Protein AF-A0A920VTY7-F1 (afdb_monomer_lite)

Foldseek 3Di:
DLVVQLVVLVVVLVVVDPVLCDPVDCSVVSNVVSVVVPVVDDDVVVVVVVVVVVQVVCVVVVHDHDDPPPVVVPPPPD

Secondary structure (DSSP, 8-state):
-HHHHHHHHHHHHHHHGGGGGSTTSTHHHHHHHHHHHHHHSPPHHHHHHHHHHHHHHHHHTTPPPP--S-SGGG----

Sequence (78 aa):
MLKCFHNVIDRAIQAHGAKGLTDDTPLSLMYRHAREARIYDGPDEVHVQSVAKRILRNYENNGAGWDFGERDASLEEK

pLDDT: mean 76.87, std 12.51, range [39.16, 92.31]

Radius of gyration: 20.02 Å; chains: 1; bounding box: 42×47×43 Å

Structure (mmCIF, N/CA/C/O backbone):
data_AF-A0A920VTY7-F1
#
_entry.id   AF-A0A920VTY7-F1
#
loop_
_atom_site.group_PDB
_atom_site.id
_atom_site.type_symbol
_atom_site.label_atom_id
_atom_site.label_alt_id
_atom_site.label_comp_id
_atom_site.label_asym_id
_atom_site.label_entity_id
_atom_site.label_seq_id
_atom_site.pdbx_PDB_ins_code
_atom_site.Cartn_x
_atom_site.Cartn_y
_atom_site.Cartn_z
_atom_site.occupancy
_atom_site.B_iso_or_equiv
_atom_site.auth_seq_id
_atom_site.auth_comp_id
_atom_site.auth_asym_id
_atom_site.auth_atom_id
_atom_site.pdbx_PDB_model_num
ATOM 1 N N . MET A 1 1 ? -7.297 -0.308 3.435 1.00 58.84 1 MET A N 1
ATOM 2 C CA . MET A 1 1 ? -7.700 -0.516 2.014 1.00 58.84 1 MET A CA 1
ATOM 3 C C . MET A 1 1 ? -6.522 -0.309 1.055 1.00 58.84 1 MET A C 1
ATOM 5 O O . MET A 1 1 ? -6.292 -1.145 0.188 1.00 58.84 1 MET A O 1
ATOM 9 N N . LEU A 1 2 ? -5.700 0.722 1.276 1.00 67.75 2 LEU A N 1
ATOM 10 C CA . LEU A 1 2 ? -4.502 1.027 0.477 1.00 67.75 2 LEU A CA 1
ATOM 11 C C . LEU A 1 2 ? -3.378 -0.024 0.515 1.00 67.75 2 LEU A C 1
ATOM 13 O O . LEU A 1 2 ? -2.613 -0.132 -0.442 1.00 67.75 2 LEU A O 1
ATOM 17 N N . LYS A 1 3 ? -3.296 -0.845 1.574 1.00 75.31 3 LYS A N 1
ATOM 18 C CA . LYS A 1 3 ? -2.332 -1.959 1.656 1.00 75.31 3 LYS A CA 1
ATOM 19 C C . LYS A 1 3 ? -2.476 -2.963 0.508 1.00 75.31 3 LYS A C 1
ATOM 21 O O . LYS A 1 3 ? -1.471 -3.407 -0.033 1.00 75.31 3 LYS A O 1
ATOM 26 N N . CYS A 1 4 ? -3.706 -3.292 0.109 1.00 82.62 4 CYS A N 1
ATOM 27 C CA . CYS A 1 4 ? -3.944 -4.231 -0.989 1.00 82.62 4 CYS A CA 1
ATOM 28 C C . CYS A 1 4 ? -3.420 -3.670 -2.319 1.00 82.62 4 CYS A C 1
ATOM 30 O O . CYS A 1 4 ? -2.660 -4.340 -3.012 1.00 82.62 4 CYS A O 1
ATOM 32 N N . PHE A 1 5 ? -3.750 -2.410 -2.619 1.00 82.50 5 PHE A N 1
ATOM 33 C CA . PHE A 1 5 ? -3.321 -1.730 -3.841 1.00 82.50 5 PHE A CA 1
ATOM 34 C C . PHE A 1 5 ? -1.796 -1.712 -3.991 1.00 82.50 5 PHE A C 1
ATOM 36 O O . PHE A 1 5 ? -1.266 -2.105 -5.028 1.00 82.50 5 PHE A O 1
ATOM 43 N N . HIS A 1 6 ? -1.082 -1.341 -2.926 1.00 85.88 6 HIS A N 1
ATOM 44 C CA . HIS A 1 6 ? 0.375 -1.329 -2.947 1.00 85.88 6 HIS A CA 1
ATOM 45 C C . HIS A 1 6 ? 0.974 -2.729 -3.144 1.00 85.88 6 HIS A C 1
ATOM 47 O O . HIS A 1 6 ? 1.869 -2.894 -3.965 1.00 85.88 6 HIS A O 1
ATOM 53 N N . ASN A 1 7 ? 0.445 -3.743 -2.452 1.00 87.94 7 ASN A N 1
ATOM 54 C CA . ASN A 1 7 ? 0.942 -5.118 -2.553 1.00 87.94 7 ASN A CA 1
ATOM 55 C C . ASN A 1 7 ? 0.730 -5.727 -3.948 1.00 87.94 7 ASN A C 1
ATOM 57 O O . ASN A 1 7 ? 1.546 -6.525 -4.404 1.00 87.94 7 ASN A O 1
ATOM 61 N N . VAL A 1 8 ? -0.366 -5.378 -4.627 1.00 90.69 8 VAL A N 1
ATOM 62 C CA . VAL A 1 8 ? -0.622 -5.829 -6.003 1.00 90.69 8 VAL A CA 1
ATOM 63 C C . VAL A 1 8 ? 0.382 -5.202 -6.969 1.00 90.69 8 VAL A C 1
ATOM 65 O O . VAL A 1 8 ? 0.947 -5.914 -7.796 1.00 90.69 8 VAL A O 1
ATOM 68 N N . ILE A 1 9 ? 0.646 -3.898 -6.839 1.00 89.56 9 ILE A N 1
ATOM 69 C CA . ILE A 1 9 ? 1.619 -3.198 -7.690 1.00 89.56 9 ILE A CA 1
ATOM 70 C C . ILE A 1 9 ? 3.034 -3.727 -7.452 1.00 89.56 9 ILE A C 1
ATOM 72 O O . ILE A 1 9 ? 3.754 -3.982 -8.410 1.00 89.56 9 ILE A O 1
ATOM 76 N N . ASP A 1 10 ? 3.412 -3.951 -6.196 1.00 89.56 10 ASP A N 1
ATOM 77 C CA . ASP A 1 10 ? 4.724 -4.487 -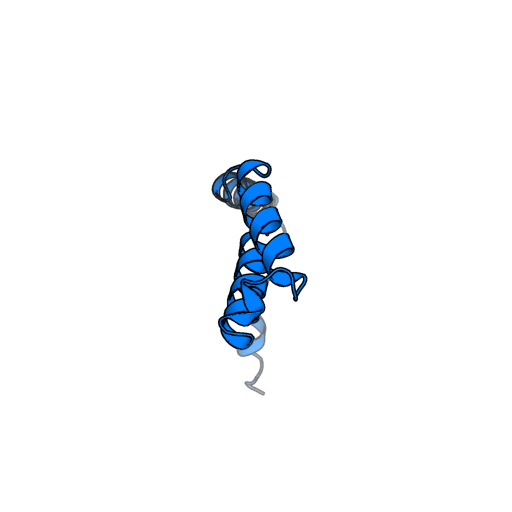5.830 1.00 89.56 10 ASP A CA 1
ATOM 78 C C . ASP A 1 10 ? 4.969 -5.872 -6.456 1.00 89.56 10 ASP A C 1
ATOM 80 O O . ASP A 1 10 ? 5.979 -6.105 -7.119 1.00 89.56 10 ASP A O 1
ATOM 84 N N . ARG A 1 11 ? 3.972 -6.764 -6.386 1.00 91.44 11 ARG A N 1
ATOM 85 C CA . ARG A 1 11 ? 4.026 -8.076 -7.054 1.00 91.44 11 ARG A CA 1
ATOM 86 C C . ARG A 1 11 ? 4.080 -7.965 -8.577 1.00 91.44 11 ARG A C 1
ATOM 88 O O . ARG A 1 11 ? 4.783 -8.744 -9.217 1.00 91.44 11 ARG A O 1
ATOM 95 N N . ALA A 1 12 ? 3.357 -7.010 -9.162 1.00 89.81 12 ALA A N 1
ATOM 96 C CA . ALA A 1 12 ? 3.389 -6.773 -10.602 1.00 89.81 12 ALA A CA 1
ATOM 97 C C . ALA A 1 12 ? 4.769 -6.275 -11.066 1.00 89.81 12 ALA A C 1
ATOM 99 O O . ALA A 1 12 ? 5.263 -6.746 -12.092 1.00 89.81 12 ALA A O 1
ATOM 100 N N . ILE A 1 13 ? 5.417 -5.393 -10.296 1.00 90.12 13 ILE A N 1
ATOM 101 C CA . ILE A 1 13 ? 6.793 -4.937 -10.54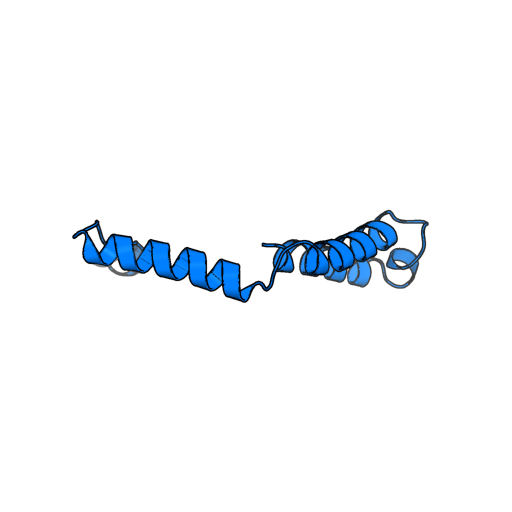5 1.00 90.12 13 ILE A CA 1
ATOM 102 C C . ILE A 1 13 ? 7.766 -6.108 -10.430 1.00 90.12 13 ILE A C 1
ATOM 104 O O . ILE A 1 13 ? 8.575 -6.317 -11.332 1.00 90.12 13 ILE A O 1
ATOM 108 N N . GLN A 1 14 ? 7.640 -6.922 -9.379 1.00 91.19 14 GLN A N 1
ATOM 109 C CA . GLN A 1 14 ? 8.496 -8.090 -9.179 1.00 91.19 14 GLN A CA 1
ATOM 110 C C . GLN A 1 14 ? 8.402 -9.084 -10.349 1.00 91.19 14 GLN A C 1
ATOM 112 O O . GLN A 1 14 ? 9.419 -9.630 -10.771 1.00 91.19 14 GLN A O 1
ATOM 117 N N . ALA A 1 15 ? 7.206 -9.281 -10.916 1.00 92.31 15 ALA A N 1
ATOM 118 C CA . ALA A 1 15 ? 7.001 -10.124 -12.096 1.00 92.31 15 ALA A CA 1
ATOM 119 C C . ALA A 1 15 ? 7.601 -9.528 -13.388 1.00 92.31 15 ALA A C 1
ATOM 121 O O . ALA A 1 15 ? 8.028 -10.277 -14.263 1.00 92.31 15 ALA A O 1
ATOM 122 N N . HIS A 1 16 ? 7.653 -8.197 -13.512 1.00 88.69 16 HIS A N 1
ATOM 123 C CA . HIS A 1 16 ? 8.232 -7.499 -14.671 1.00 88.69 16 HIS A CA 1
ATOM 124 C C . HIS A 1 16 ? 9.751 -7.274 -14.561 1.00 88.69 16 HIS A C 1
ATOM 126 O O . HIS A 1 16 ? 10.389 -6.878 -15.541 1.00 88.69 16 HIS A O 1
ATOM 132 N N . GLY A 1 17 ? 10.347 -7.519 -13.391 1.00 87.25 17 GLY A N 1
ATOM 133 C CA . GLY A 1 17 ? 11.772 -7.308 -13.143 1.00 87.25 17 GLY A CA 1
ATOM 134 C C . GLY A 1 17 ? 12.187 -5.847 -13.351 1.00 87.25 17 GLY A C 1
ATOM 135 O O . GLY A 1 17 ? 11.416 -4.925 -13.090 1.00 87.25 17 GLY A O 1
ATOM 136 N N . ALA A 1 18 ? 13.400 -5.614 -13.863 1.00 83.75 18 ALA A N 1
ATOM 137 C CA . ALA A 1 18 ? 13.937 -4.261 -14.063 1.00 83.75 18 ALA A CA 1
ATOM 138 C C . ALA A 1 18 ? 13.046 -3.364 -14.948 1.00 83.75 18 ALA A C 1
ATOM 140 O O . ALA A 1 18 ? 13.007 -2.153 -14.746 1.00 83.75 18 ALA A O 1
ATOM 141 N N . LYS A 1 19 ? 12.273 -3.952 -15.872 1.00 86.56 19 LYS A N 1
ATOM 142 C CA . LYS A 1 19 ? 11.323 -3.229 -16.732 1.00 86.56 19 LYS A CA 1
ATOM 143 C C . LYS A 1 19 ? 10.117 -2.672 -15.961 1.00 86.56 19 LYS A C 1
ATOM 145 O O . LYS A 1 19 ? 9.502 -1.706 -16.389 1.00 86.56 19 LYS A O 1
ATOM 150 N N . GLY A 1 20 ? 9.775 -3.255 -14.812 1.00 81.94 20 GLY A N 1
ATOM 151 C CA . GLY A 1 20 ? 8.705 -2.744 -13.948 1.00 81.94 20 GLY A CA 1
ATOM 152 C C . GLY A 1 20 ? 9.069 -1.443 -13.225 1.00 81.94 20 GLY A C 1
ATOM 153 O O . GLY A 1 20 ? 8.186 -0.765 -12.707 1.00 81.94 20 GLY A O 1
ATOM 154 N N . LEU A 1 21 ? 10.359 -1.092 -13.190 1.00 82.81 21 LEU A N 1
ATOM 155 C CA . LEU A 1 21 ? 10.869 0.145 -12.593 1.00 82.81 21 LEU A CA 1
ATOM 156 C C . LEU A 1 21 ? 11.090 1.260 -13.624 1.00 82.81 21 LEU A C 1
ATOM 158 O O . LEU A 1 21 ? 11.336 2.398 -13.226 1.00 82.81 21 LEU A O 1
ATOM 162 N N . THR A 1 22 ? 11.019 0.952 -14.922 1.00 85.44 22 THR A N 1
ATOM 163 C CA . THR A 1 22 ?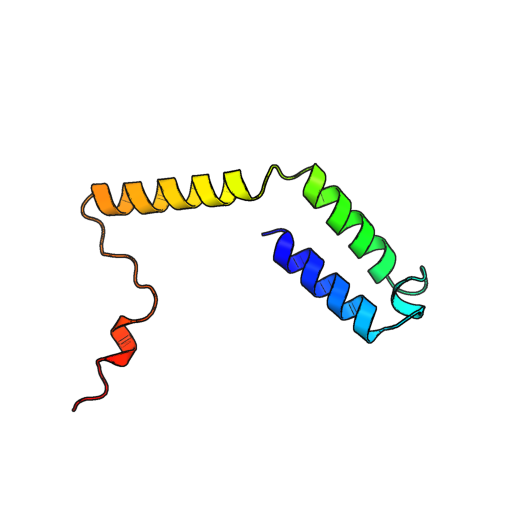 11.151 1.943 -15.994 1.00 85.44 22 THR A CA 1
ATOM 164 C C . THR A 1 22 ? 9.791 2.520 -16.379 1.00 85.44 22 THR A C 1
ATOM 166 O O . THR A 1 22 ? 8.746 1.898 -16.176 1.00 85.44 22 THR A O 1
ATOM 169 N N . ASP A 1 23 ? 9.806 3.706 -16.989 1.00 83.31 23 ASP A N 1
ATOM 170 C CA . ASP A 1 23 ? 8.600 4.379 -17.494 1.00 83.31 23 ASP A CA 1
ATOM 171 C C . ASP A 1 23 ? 8.037 3.722 -18.771 1.00 83.31 23 ASP A C 1
ATOM 173 O O . ASP A 1 23 ? 7.029 4.165 -19.319 1.00 83.31 23 ASP A O 1
ATOM 177 N N . ASP A 1 24 ? 8.646 2.617 -19.216 1.00 84.44 24 ASP A N 1
ATOM 178 C CA . ASP A 1 24 ? 8.127 1.765 -20.291 1.00 84.44 24 ASP A CA 1
ATOM 179 C C . ASP A 1 24 ? 6.859 1.008 -19.872 1.00 84.44 24 ASP A C 1
ATOM 181 O O . ASP A 1 24 ? 6.169 0.418 -20.707 1.00 84.44 24 ASP A O 1
ATOM 185 N N . THR A 1 25 ? 6.565 0.970 -18.569 1.00 83.31 25 THR A N 1
ATOM 186 C CA . THR A 1 25 ? 5.343 0.386 -18.019 1.00 83.31 25 THR A CA 1
ATOM 187 C C . THR A 1 25 ? 4.659 1.389 -17.091 1.00 83.31 25 THR A C 1
ATOM 189 O O . THR A 1 25 ? 5.332 2.153 -16.402 1.00 83.31 25 THR A O 1
ATOM 192 N N . PRO A 1 26 ? 3.317 1.373 -16.983 1.00 87.69 26 PRO A N 1
ATOM 193 C CA . PRO A 1 26 ? 2.609 2.261 -16.058 1.00 87.69 26 PRO A CA 1
ATOM 194 C C . PRO A 1 26 ? 2.877 1.932 -14.574 1.00 87.69 26 PRO A C 1
ATOM 196 O O . PRO A 1 26 ? 2.440 2.668 -13.689 1.00 87.69 26 PRO A O 1
ATOM 199 N N . LEU A 1 27 ? 3.585 0.833 -14.283 1.00 87.19 27 LEU A N 1
ATOM 200 C CA . LEU A 1 27 ? 3.826 0.330 -12.931 1.00 87.19 27 LEU A CA 1
ATOM 201 C C . LEU A 1 27 ? 4.665 1.298 -12.083 1.00 87.19 27 LEU A C 1
ATOM 203 O O . LEU A 1 27 ? 4.372 1.453 -10.895 1.00 87.19 27 LEU A O 1
ATOM 207 N N . SER A 1 28 ? 5.638 1.997 -12.681 1.00 85.75 28 SER A N 1
ATOM 208 C CA . SER A 1 28 ? 6.479 2.984 -11.981 1.00 85.75 28 SER A CA 1
ATOM 209 C C . SER A 1 28 ? 5.639 4.141 -11.418 1.00 85.75 28 SER A C 1
ATOM 211 O O . SER A 1 28 ? 5.779 4.530 -10.252 1.00 85.75 28 SER A O 1
ATOM 213 N N . LEU A 1 29 ? 4.704 4.653 -12.224 1.00 89.38 29 LEU A N 1
ATOM 214 C CA . LEU A 1 29 ? 3.799 5.741 -11.864 1.00 89.38 29 LEU A CA 1
ATOM 215 C C . LEU A 1 29 ? 2.783 5.291 -10.807 1.00 89.38 29 LEU A C 1
ATOM 217 O O . LEU A 1 29 ? 2.569 5.973 -9.804 1.00 89.38 29 LEU A O 1
ATOM 221 N N . MET A 1 30 ? 2.199 4.103 -10.987 1.00 89.62 30 MET A N 1
ATOM 222 C CA . MET A 1 30 ? 1.247 3.532 -10.032 1.00 89.62 30 MET A CA 1
ATOM 223 C C . MET A 1 30 ? 1.889 3.292 -8.660 1.00 89.62 30 MET A C 1
ATOM 225 O O . MET A 1 30 ? 1.257 3.546 -7.634 1.00 89.62 30 MET A O 1
ATOM 229 N N . TYR A 1 31 ? 3.152 2.859 -8.619 1.00 87.75 31 TYR A N 1
ATOM 230 C CA . TYR A 1 31 ? 3.893 2.673 -7.371 1.00 87.75 31 TYR A CA 1
ATOM 231 C C . TYR A 1 31 ? 4.113 3.994 -6.619 1.00 87.75 31 TYR A C 1
ATOM 233 O O . TYR A 1 31 ? 3.939 4.046 -5.397 1.00 87.75 31 TYR A O 1
ATOM 241 N N . ARG A 1 32 ? 4.427 5.078 -7.344 1.00 87.19 32 ARG A N 1
ATOM 242 C CA . ARG A 1 32 ? 4.538 6.435 -6.781 1.00 87.19 32 ARG A CA 1
ATOM 243 C C . ARG A 1 32 ? 3.208 6.918 -6.205 1.00 87.19 32 ARG A C 1
ATOM 245 O O . ARG A 1 32 ? 3.158 7.275 -5.030 1.00 87.19 32 ARG A O 1
ATOM 252 N N . HIS A 1 33 ? 2.120 6.803 -6.963 1.00 87.62 33 HIS A N 1
ATOM 253 C CA . HIS A 1 33 ? 0.784 7.167 -6.479 1.00 87.62 33 HIS A CA 1
ATOM 254 C C . HIS A 1 33 ? 0.348 6.322 -5.271 1.00 87.62 33 HIS A C 1
ATOM 256 O O . HIS A 1 33 ? -0.242 6.840 -4.327 1.00 87.62 33 HIS A O 1
ATOM 262 N N . ALA A 1 34 ? 0.680 5.026 -5.233 1.00 85.12 34 ALA A N 1
ATOM 263 C CA . ALA A 1 34 ? 0.402 4.174 -4.075 1.00 85.12 34 ALA A CA 1
ATOM 264 C C . ALA A 1 34 ? 1.154 4.626 -2.808 1.00 85.12 34 ALA A C 1
ATOM 266 O O . ALA A 1 34 ? 0.689 4.404 -1.686 1.00 85.12 34 ALA A O 1
ATOM 267 N N . ARG A 1 35 ? 2.334 5.240 -2.964 1.00 83.75 35 ARG A N 1
ATOM 268 C CA . ARG A 1 35 ? 3.095 5.825 -1.853 1.00 83.75 35 ARG A CA 1
ATOM 269 C C . ARG A 1 35 ? 2.470 7.135 -1.383 1.00 83.75 35 ARG A C 1
ATOM 271 O O . ARG A 1 35 ? 2.329 7.312 -0.178 1.00 83.75 35 ARG A O 1
ATOM 278 N N . GLU A 1 36 ? 2.070 7.997 -2.309 1.00 83.69 36 GLU A N 1
ATOM 279 C CA . GLU A 1 36 ? 1.382 9.260 -2.017 1.00 83.69 36 GLU A CA 1
ATOM 280 C C . GLU A 1 36 ? 0.046 9.026 -1.315 1.00 83.69 36 GLU A C 1
ATOM 282 O O . GLU A 1 36 ? -0.245 9.648 -0.298 1.00 83.69 36 GLU A O 1
ATOM 287 N N . ALA A 1 37 ? -0.738 8.058 -1.786 1.00 78.31 37 ALA A N 1
ATOM 288 C CA . ALA A 1 37 ? -2.035 7.738 -1.206 1.00 78.31 37 ALA A CA 1
ATOM 289 C C . ALA A 1 37 ? -1.944 7.301 0.268 1.00 78.31 37 ALA A C 1
ATOM 291 O O . ALA A 1 37 ? -2.864 7.559 1.033 1.00 78.31 37 ALA A O 1
ATOM 292 N N . ARG A 1 38 ? -0.818 6.712 0.700 1.00 72.69 38 ARG A N 1
ATOM 293 C CA . ARG A 1 38 ? -0.557 6.393 2.120 1.00 72.69 38 ARG A CA 1
ATOM 294 C C . ARG A 1 38 ? -0.207 7.601 2.989 1.00 72.69 38 ARG A C 1
ATOM 296 O O . ARG A 1 38 ? -0.187 7.470 4.205 1.00 72.69 38 ARG A O 1
ATOM 303 N N . ILE A 1 39 ? 0.141 8.728 2.379 1.00 76.62 39 ILE A N 1
ATOM 304 C CA . ILE A 1 39 ? 0.362 9.994 3.083 1.00 76.62 39 ILE A CA 1
ATOM 305 C C . ILE A 1 39 ? -0.965 10.752 3.188 1.00 76.62 39 ILE A C 1
ATOM 307 O O . ILE A 1 39 ? -1.239 11.357 4.220 1.00 76.62 39 ILE A O 1
ATOM 311 N N . TYR A 1 40 ? -1.784 10.710 2.131 1.00 73.50 40 TYR A N 1
ATOM 312 C CA . TYR A 1 40 ? -3.081 11.388 2.085 1.00 73.50 40 TYR A CA 1
ATOM 313 C C . TYR A 1 40 ? -4.146 10.732 2.960 1.00 73.50 40 TYR A C 1
ATOM 315 O O . TYR A 1 40 ? -4.900 11.429 3.636 1.00 73.50 40 TYR A O 1
ATOM 323 N N . ASP A 1 41 ? -4.230 9.406 2.923 1.00 67.62 41 ASP A N 1
ATOM 324 C CA . ASP A 1 41 ? -5.181 8.654 3.726 1.00 67.62 41 ASP A CA 1
ATOM 325 C C . ASP A 1 41 ? -4.531 8.379 5.083 1.00 67.62 41 ASP A C 1
ATOM 327 O O . ASP A 1 41 ? -3.432 7.825 5.155 1.00 67.62 41 ASP A O 1
ATOM 331 N N . GLY A 1 42 ? -5.169 8.851 6.152 1.00 64.31 42 GLY A N 1
ATOM 332 C CA . GLY A 1 42 ? -4.628 8.797 7.507 1.00 64.31 42 GLY A CA 1
ATOM 333 C C . GLY A 1 42 ? -4.284 7.374 7.981 1.00 64.31 42 GLY A C 1
ATOM 334 O O . GLY A 1 42 ? -4.626 6.390 7.322 1.00 64.31 42 GLY A O 1
ATOM 335 N N . PRO A 1 43 ? -3.614 7.253 9.144 1.00 67.38 43 PRO A N 1
ATOM 336 C CA . PRO A 1 43 ? -3.056 5.996 9.637 1.00 67.38 43 PRO A CA 1
ATOM 337 C C . PRO A 1 43 ? -4.087 4.865 9.574 1.00 67.38 43 PRO A C 1
ATOM 339 O O . PRO A 1 43 ? -5.227 5.025 10.015 1.00 67.38 43 PRO A O 1
ATOM 342 N N . ASP A 1 44 ? -3.692 3.717 9.024 1.00 67.00 44 ASP A N 1
ATOM 343 C CA . ASP A 1 44 ? -4.544 2.534 8.827 1.00 67.00 44 ASP A CA 1
ATOM 344 C C . ASP A 1 44 ? -5.191 2.081 10.162 1.00 67.00 44 ASP A C 1
ATOM 346 O O . ASP A 1 44 ? -6.256 1.465 10.187 1.00 67.00 44 ASP A O 1
ATOM 350 N N . GLU A 1 45 ? -4.580 2.448 11.290 1.00 75.12 45 GLU A N 1
ATOM 351 C CA . GLU A 1 45 ? -5.071 2.277 12.654 1.00 75.12 45 GLU A CA 1
ATOM 352 C C . GLU A 1 45 ? -6.399 3.005 12.904 1.00 75.12 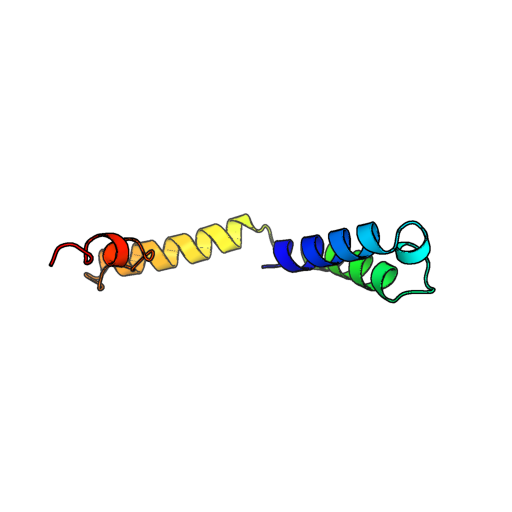45 GLU A C 1
ATOM 354 O O . GLU A 1 45 ? -7.262 2.464 13.592 1.00 75.12 45 GLU A O 1
ATOM 359 N N . VAL A 1 46 ? -6.613 4.187 12.316 1.00 78.50 46 VAL A N 1
ATOM 360 C CA . VAL A 1 46 ? -7.886 4.925 12.410 1.00 78.50 46 VAL A CA 1
ATOM 361 C C . VAL A 1 46 ? -8.989 4.163 11.683 1.00 78.50 46 VAL A C 1
ATOM 363 O O . VAL A 1 46 ? -10.116 4.070 12.176 1.00 78.50 46 VAL A O 1
ATOM 366 N N . HIS A 1 47 ? -8.668 3.554 10.541 1.00 76.44 47 HIS A N 1
ATOM 367 C CA . HIS A 1 47 ? -9.610 2.704 9.819 1.00 76.44 47 HIS A CA 1
ATOM 368 C C . HIS A 1 47 ? -9.965 1.448 10.608 1.00 76.44 47 HIS A C 1
ATOM 370 O O . HIS A 1 47 ? -11.148 1.126 10.733 1.00 76.44 47 HIS A O 1
ATOM 376 N N . VAL A 1 48 ? -8.975 0.787 11.209 1.00 82.50 48 VAL A N 1
ATOM 377 C CA . VAL A 1 48 ? -9.215 -0.360 12.094 1.00 82.50 48 VAL A CA 1
ATOM 378 C C . VAL A 1 48 ? -10.060 0.052 13.302 1.00 82.50 48 VAL A C 1
ATOM 380 O O . VAL A 1 48 ? -11.043 -0.617 13.612 1.00 82.50 48 VAL A O 1
ATOM 383 N N . GLN A 1 49 ? -9.751 1.180 13.946 1.00 85.69 49 GLN A N 1
ATOM 384 C CA . GLN A 1 49 ? -10.517 1.692 15.086 1.00 85.69 49 GLN A CA 1
ATOM 385 C C . GLN A 1 49 ? -11.961 2.047 14.716 1.00 85.69 49 GLN A C 1
ATOM 387 O O . GLN A 1 49 ? -12.880 1.755 15.483 1.00 85.69 49 GLN A O 1
ATOM 392 N N . SER A 1 50 ? -12.182 2.661 13.553 1.00 84.75 50 SER A N 1
ATOM 393 C CA . SER A 1 50 ? -13.520 3.000 13.058 1.00 84.75 50 SER A CA 1
ATOM 394 C C . SER A 1 50 ? -14.364 1.742 12.827 1.00 84.75 50 SER A C 1
ATOM 396 O O . SER A 1 50 ? -15.504 1.656 13.293 1.00 84.75 50 SER A O 1
ATOM 398 N N . VAL A 1 51 ? -13.779 0.720 12.192 1.00 85.44 51 VAL A N 1
ATOM 399 C CA . VAL A 1 51 ? -14.428 -0.583 11.990 1.00 85.44 51 VAL A CA 1
ATOM 400 C C . VAL A 1 51 ? -14.705 -1.270 13.328 1.00 85.44 51 VAL A C 1
ATOM 402 O O . VAL A 1 51 ? -15.832 -1.703 13.557 1.00 85.44 51 VAL A O 1
ATOM 405 N N . ALA A 1 52 ? -13.732 -1.301 14.242 1.00 85.38 52 ALA A N 1
ATOM 406 C CA . ALA A 1 52 ? -13.883 -1.912 15.562 1.00 85.38 52 ALA A CA 1
ATOM 407 C C . ALA A 1 52 ? -15.021 -1.268 16.368 1.00 85.38 52 ALA A C 1
ATOM 409 O O . ALA A 1 52 ? -15.875 -1.976 16.897 1.00 85.38 52 ALA A O 1
ATOM 410 N N . LYS A 1 53 ? -15.106 0.071 16.395 1.00 86.31 53 LYS A N 1
ATOM 411 C CA . LYS A 1 53 ? -16.225 0.788 17.033 1.00 86.31 53 LYS A CA 1
ATOM 412 C C . LYS A 1 53 ? -17.572 0.402 16.427 1.00 86.31 53 LYS A C 1
ATOM 414 O O . LYS A 1 53 ? -18.547 0.227 17.154 1.00 86.31 53 LYS A O 1
ATOM 419 N N . ARG A 1 54 ? -17.636 0.265 15.099 1.00 84.12 54 ARG A N 1
ATOM 420 C CA . ARG A 1 54 ? -18.867 -0.117 14.397 1.00 84.12 54 ARG A CA 1
ATOM 421 C C . ARG A 1 54 ? -19.296 -1.545 14.731 1.00 84.12 54 ARG A C 1
ATOM 423 O O . ARG A 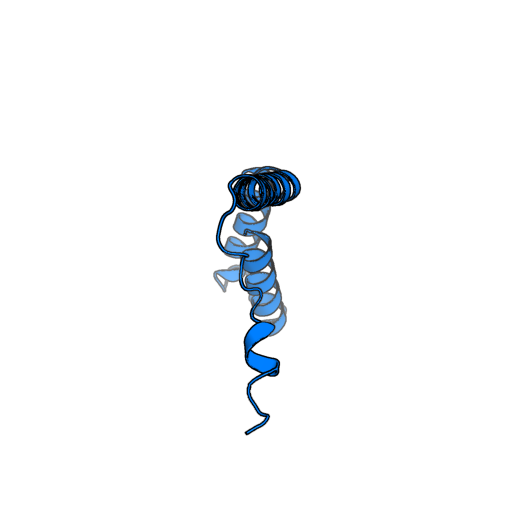1 54 ? -20.488 -1.787 14.886 1.00 84.12 54 ARG A O 1
ATOM 430 N N . ILE A 1 55 ? -18.336 -2.460 14.864 1.00 83.88 55 ILE A N 1
ATOM 431 C CA . ILE A 1 55 ? -18.573 -3.846 15.279 1.00 83.88 55 ILE A CA 1
ATOM 432 C C . ILE A 1 55 ? -19.083 -3.882 16.724 1.00 83.88 55 ILE A C 1
ATOM 434 O O . ILE A 1 55 ? -20.162 -4.417 16.962 1.00 83.88 55 ILE A O 1
ATOM 438 N N . LEU A 1 56 ? -18.376 -3.251 17.668 1.00 84.88 56 LEU A N 1
ATOM 439 C CA . LEU A 1 56 ? -18.751 -3.238 19.090 1.00 84.88 56 LEU A CA 1
ATOM 440 C C . LEU A 1 56 ? -20.157 -2.671 19.316 1.00 84.88 56 LEU A C 1
ATOM 442 O O . LEU A 1 56 ? -20.959 -3.275 20.022 1.00 84.88 56 LEU A O 1
ATOM 446 N N . ARG A 1 57 ? -20.505 -1.575 18.633 1.00 82.19 57 ARG A N 1
ATOM 447 C CA . ARG A 1 57 ? -21.850 -0.988 18.709 1.00 82.19 57 ARG A CA 1
ATOM 448 C C . ARG A 1 57 ? -22.946 -1.920 18.182 1.00 82.19 57 ARG A C 1
ATOM 450 O O . ARG A 1 57 ? -24.098 -1.795 18.584 1.00 82.19 57 ARG A O 1
ATOM 457 N N . ASN A 1 58 ? -22.627 -2.833 17.268 1.00 78.44 58 ASN A N 1
ATOM 458 C CA . ASN A 1 58 ? -23.587 -3.819 16.770 1.00 78.44 58 ASN A CA 1
ATOM 459 C C . ASN A 1 58 ? -23.839 -4.924 17.813 1.00 78.44 58 ASN A C 1
ATOM 461 O O . ASN A 1 58 ? -24.983 -5.318 18.026 1.00 78.44 58 ASN A O 1
ATOM 465 N N . TYR A 1 59 ? -22.786 -5.344 18.527 1.00 76.12 59 TYR A N 1
ATOM 466 C CA . TYR A 1 59 ? -22.892 -6.283 19.649 1.00 76.12 59 TYR A CA 1
ATOM 467 C C . TYR A 1 59 ? -23.659 -5.697 20.847 1.00 76.12 59 TYR A C 1
ATOM 469 O O . TYR A 1 59 ? -24.464 -6.404 21.443 1.00 76.12 59 TYR A O 1
ATOM 477 N N . GLU A 1 60 ? -23.474 -4.413 21.176 1.00 77.75 60 GLU A N 1
ATOM 478 C CA . GLU A 1 60 ? -24.215 -3.755 22.272 1.00 77.75 60 GLU A CA 1
ATOM 479 C C . GLU A 1 60 ? -25.730 -3.657 22.016 1.00 77.75 60 GLU A C 1
ATOM 481 O O . GLU A 1 60 ? -26.519 -3.715 22.954 1.00 77.75 60 GLU A O 1
ATOM 486 N N . ASN A 1 61 ? -26.160 -3.535 20.755 1.00 72.44 61 ASN A N 1
ATOM 487 C CA . ASN A 1 61 ? -27.570 -3.343 20.389 1.00 72.44 61 ASN A CA 1
ATOM 488 C C . ASN A 1 61 ? -28.350 -4.658 20.170 1.00 72.44 61 ASN A C 1
ATOM 490 O O . ASN A 1 61 ? -29.376 -4.648 19.491 1.00 72.44 61 ASN A O 1
ATOM 494 N N . ASN A 1 62 ? -27.892 -5.790 20.725 1.00 63.41 62 ASN A N 1
ATOM 495 C CA . ASN A 1 62 ? -28.516 -7.114 20.546 1.00 63.41 62 ASN A CA 1
ATOM 496 C C . ASN A 1 62 ? -28.580 -7.585 19.070 1.00 63.41 62 ASN A C 1
ATOM 498 O O . ASN A 1 62 ? -29.439 -8.388 18.697 1.00 63.41 62 ASN A O 1
ATOM 502 N N . GLY A 1 63 ? -27.692 -7.070 18.210 1.00 59.59 63 GLY A N 1
ATOM 503 C CA . GLY A 1 63 ? -27.652 -7.403 16.787 1.00 59.59 63 GLY A CA 1
ATOM 504 C C . GLY A 1 63 ? -27.282 -8.867 16.540 1.00 59.59 63 GLY A C 1
ATOM 505 O O . GLY A 1 63 ? -26.490 -9.450 17.281 1.00 59.59 63 GLY A O 1
ATOM 506 N N . ALA A 1 64 ? -27.850 -9.461 15.484 1.00 63.28 64 ALA A N 1
ATOM 507 C CA . ALA A 1 64 ? -27.502 -10.806 15.034 1.00 63.28 64 ALA A CA 1
ATOM 508 C C . ALA A 1 64 ? -25.974 -10.928 14.912 1.00 63.28 64 ALA A C 1
ATOM 510 O O . ALA A 1 64 ? -25.345 -10.156 14.184 1.00 63.28 64 ALA A O 1
ATOM 511 N N . GLY A 1 65 ? -25.390 -11.858 15.675 1.00 61.72 65 GLY A N 1
ATOM 512 C CA . GLY A 1 65 ? -23.945 -12.053 15.744 1.00 61.72 65 GLY A CA 1
ATOM 513 C C . GLY A 1 65 ? -23.344 -12.156 14.346 1.00 61.72 65 GLY A C 1
ATOM 514 O O . GLY A 1 65 ? -23.835 -12.925 13.514 1.00 61.72 65 GLY A O 1
ATOM 515 N N . TRP A 1 66 ? -22.312 -11.346 14.101 1.00 66.56 66 TRP A N 1
ATOM 516 C CA . TRP A 1 66 ? -21.617 -11.296 12.820 1.00 66.56 66 TRP A CA 1
ATOM 517 C C . TRP A 1 66 ? -21.070 -12.688 12.494 1.00 66.56 66 TRP A C 1
ATOM 519 O O . TRP A 1 66 ? -20.386 -13.291 13.321 1.00 66.56 66 TRP A O 1
ATOM 529 N N . ASP A 1 67 ? -21.425 -13.219 11.325 1.00 66.44 67 ASP A N 1
ATOM 530 C CA . ASP A 1 67 ? -20.958 -14.531 10.893 1.00 66.44 67 ASP A CA 1
ATOM 531 C C . ASP A 1 67 ? -19.563 -14.398 10.290 1.00 66.44 67 ASP A C 1
ATOM 533 O O . ASP A 1 67 ? -19.390 -13.781 9.239 1.00 66.44 67 ASP A O 1
ATOM 537 N N . PHE A 1 68 ? -18.563 -14.950 10.971 1.00 67.25 68 PHE A N 1
ATOM 538 C CA . PHE A 1 68 ? -17.195 -15.009 10.460 1.00 67.25 68 PHE A CA 1
ATOM 539 C C . PHE A 1 68 ? -16.976 -16.183 9.489 1.00 67.25 68 PHE A C 1
ATOM 541 O O . PHE A 1 68 ? -15.843 -16.424 9.084 1.00 67.25 68 PHE A O 1
ATOM 548 N N . GLY A 1 69 ? -18.043 -16.890 9.091 1.00 61.62 69 GLY A N 1
ATOM 549 C CA . GLY A 1 69 ? -17.975 -18.039 8.188 1.00 61.62 69 GLY A CA 1
ATOM 550 C C . GLY A 1 69 ? -17.572 -19.339 8.886 1.00 61.62 69 GLY A C 1
ATOM 551 O O . GLY A 1 69 ? -17.259 -20.315 8.216 1.00 61.62 69 GLY A O 1
ATOM 552 N N . GLU A 1 70 ? -17.570 -19.375 10.223 1.00 59.50 70 GLU A N 1
ATOM 553 C CA . GLU A 1 70 ? -17.234 -20.584 10.992 1.00 59.50 70 GLU A CA 1
ATOM 554 C C . GLU A 1 70 ? -18.454 -21.456 11.335 1.00 59.50 70 GLU A C 1
ATOM 556 O O . GLU A 1 70 ? -18.282 -22.592 11.773 1.00 59.50 70 GLU A O 1
ATOM 561 N N . ARG A 1 71 ? -19.693 -20.984 11.114 1.00 55.44 71 ARG A N 1
ATOM 562 C CA . ARG A 1 71 ? -20.905 -21.791 11.369 1.00 55.44 71 ARG A CA 1
ATOM 563 C C . ARG A 1 71 ? -21.198 -22.845 10.300 1.00 55.44 71 ARG A C 1
ATOM 565 O O . ARG A 1 71 ? -21.929 -23.792 10.581 1.00 55.44 71 ARG A O 1
ATOM 572 N N . ASP A 1 72 ? -20.590 -22.733 9.124 1.00 55.59 72 ASP A N 1
ATOM 573 C CA . ASP A 1 72 ? -20.839 -23.655 8.012 1.00 55.59 72 ASP A CA 1
ATOM 574 C C . ASP A 1 72 ? -20.023 -24.955 8.133 1.00 55.59 72 ASP A C 1
ATOM 576 O O . ASP A 1 72 ? -20.379 -25.970 7.542 1.00 55.59 72 ASP A O 1
ATOM 580 N N . ALA A 1 73 ? -18.968 -24.967 8.960 1.00 55.88 73 ALA A N 1
ATOM 581 C CA . ALA A 1 73 ? -18.131 -26.149 9.188 1.00 55.88 73 ALA A CA 1
ATOM 582 C C . ALA A 1 73 ? -18.782 -27.200 10.111 1.00 55.88 73 ALA A C 1
ATOM 584 O O . ALA A 1 73 ? -18.278 -28.311 10.232 1.00 55.88 73 ALA A O 1
ATOM 585 N N . SER A 1 74 ? -19.891 -26.866 10.783 1.00 49.69 74 SER A N 1
ATOM 586 C CA . SER A 1 74 ? -20.580 -27.757 11.735 1.00 49.69 74 SER A CA 1
ATOM 587 C C . SER A 1 74 ? -21.804 -28.473 11.147 1.00 49.69 74 SER A C 1
ATOM 589 O O . SER A 1 74 ? -22.528 -29.131 11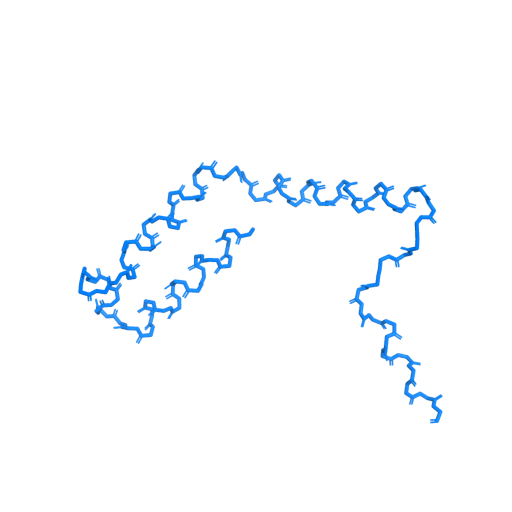.890 1.00 49.69 74 SER A O 1
ATOM 591 N N . LEU A 1 75 ? -22.082 -28.320 9.846 1.00 54.84 75 LEU A N 1
ATOM 592 C CA . LEU A 1 75 ? -23.304 -28.838 9.210 1.00 54.84 75 LEU A CA 1
ATOM 593 C C . LEU A 1 75 ? -23.087 -30.072 8.312 1.00 54.84 75 LEU A C 1
ATOM 595 O O . LEU A 1 75 ? -24.034 -30.514 7.667 1.00 54.84 75 LEU A O 1
ATOM 599 N N . GLU A 1 76 ? -21.898 -30.683 8.326 1.00 51.25 76 GLU A N 1
ATOM 600 C CA . GLU A 1 76 ? -21.604 -31.954 7.631 1.00 51.25 76 GLU A CA 1
ATOM 601 C C . GLU A 1 76 ? -21.732 -33.207 8.527 1.00 51.25 76 GLU A C 1
ATOM 603 O O . GLU A 1 76 ? -21.145 -34.245 8.243 1.00 51.25 76 GLU A O 1
ATOM 608 N N . GLU A 1 77 ? -22.530 -33.159 9.597 1.00 49.69 77 GLU A N 1
ATOM 609 C CA . GLU A 1 77 ? -22.985 -34.376 10.289 1.00 49.69 77 GLU A CA 1
ATOM 610 C C . GLU A 1 77 ? -24.491 -34.574 10.097 1.00 49.69 77 GLU A C 1
ATOM 612 O O . GLU A 1 77 ? -25.275 -34.338 11.017 1.00 49.69 77 GLU A O 1
ATOM 617 N N . LYS A 1 78 ? -24.892 -35.016 8.897 1.00 39.16 78 LYS A N 1
ATOM 618 C CA . LYS A 1 78 ? -26.066 -35.879 8.671 1.00 39.16 78 LYS A CA 1
ATOM 619 C C . LYS A 1 78 ? -25.879 -36.758 7.442 1.00 39.16 78 LYS A C 1
ATOM 621 O O . LYS A 1 78 ? -25.679 -36.192 6.348 1.00 39.16 78 LYS A O 1
#